Protein AF-R8BCH2-F1 (afdb_monomer_lite)

Foldseek 3Di:
DCVVVVVVVVVVPPPPPPVVVVCVVPPDPDDPDDPLVPDDPVVNVVVVVVVVVVVCVVVVPDPVVVVVVVVVVVVVVVVVCCCLAPDDPPPPDRPNPVVNCVVCVVVVHHDDDPDPPPDPDDDPDPPDDDD

Secondary structure (DSSP, 8-state):
--HHHHHHHHHTS----HHHHHHHHS--SS-SS--GGGS-HHHHHHHHHHHHHHHHHHHTS-HHHHHHHHHHHHHHHHHHHHHHHT----SSS-TTHHHHHHHHHHTT------PPPTT------------

Radius of gyration: 35.34 Å; chains: 1; bounding box: 93×58×84 Å

Organism: Phaeoacremonium minimum (strain UCR-PA7) (NCBI:txid1286976)

pLDDT: mean 77.58, std 13.42, range [50.47, 97.44]

Sequence (131 aa):
MLPTLIRRTAAASSKTPQWKILAALHPPKKVWPPDFSKLTHQEQLRYEKKYKRRVLLATARPRFIKYTKLAQLFAITFVIVYTVLFMDLSTEGQPFDGFRKWFWESLGFKYVSQKPPEGRAKRFDPITRTP

Structure (mmCIF, N/CA/C/O backbone):
data_AF-R8BCH2-F1
#
_entry.id   AF-R8BCH2-F1
#
loop_
_atom_site.group_PDB
_atom_site.id
_atom_site.type_symbol
_atom_site.label_atom_id
_atom_site.label_alt_id
_atom_site.label_comp_id
_atom_site.label_asym_id
_atom_site.label_entity_id
_atom_site.label_seq_id
_atom_site.pdbx_PDB_ins_code
_atom_site.Cartn_x
_atom_site.Cartn_y
_atom_site.Cartn_z
_atom_site.occupancy
_atom_site.B_iso_or_equiv
_atom_site.auth_seq_id
_atom_site.auth_comp_id
_atom_site.auth_asym_id
_atom_site.auth_atom_id
_atom_site.pdbx_PDB_model_num
ATOM 1 N N . MET A 1 1 ? 9.172 -50.246 6.779 1.00 59.41 1 MET A N 1
ATOM 2 C CA . MET A 1 1 ? 9.384 -49.344 7.941 1.00 59.41 1 MET A CA 1
ATOM 3 C C . MET A 1 1 ? 8.796 -47.933 7.767 1.00 59.41 1 MET A C 1
ATOM 5 O O . MET A 1 1 ? 8.987 -47.090 8.629 1.00 59.41 1 MET A O 1
ATOM 9 N N . LEU A 1 2 ? 8.002 -47.685 6.717 1.00 60.19 2 LEU A N 1
ATOM 10 C CA . LEU A 1 2 ? 7.315 -46.410 6.472 1.00 60.19 2 LEU A CA 1
ATOM 11 C C . LEU A 1 2 ? 6.016 -46.136 7.279 1.00 60.19 2 LEU A C 1
ATOM 13 O O . LEU A 1 2 ? 5.684 -44.959 7.421 1.00 60.19 2 LEU A O 1
ATOM 17 N N . PRO A 1 3 ? 5.276 -47.117 7.854 1.00 62.00 3 PRO A N 1
ATOM 18 C CA . PRO A 1 3 ? 4.005 -46.800 8.522 1.00 62.00 3 PRO A CA 1
ATOM 19 C C . PRO A 1 3 ? 4.194 -46.014 9.831 1.00 62.00 3 PRO A C 1
ATOM 21 O O . PRO A 1 3 ? 3.304 -45.282 10.259 1.00 62.00 3 PRO A O 1
ATOM 24 N N . THR A 1 4 ? 5.372 -46.099 10.454 1.00 65.94 4 THR A N 1
ATOM 25 C CA . THR A 1 4 ? 5.712 -45.335 11.663 1.00 65.94 4 THR A CA 1
ATOM 26 C C . THR A 1 4 ? 5.996 -43.862 11.367 1.00 65.94 4 THR A C 1
ATOM 28 O O . THR A 1 4 ? 5.685 -43.011 12.200 1.00 65.94 4 THR A O 1
ATOM 31 N N . LEU A 1 5 ? 6.526 -43.541 10.181 1.00 64.81 5 LEU A N 1
ATOM 32 C CA . LEU A 1 5 ? 6.756 -42.160 9.745 1.00 64.81 5 LEU A CA 1
ATOM 33 C C . LEU A 1 5 ? 5.434 -41.450 9.445 1.00 64.81 5 LEU A C 1
ATOM 35 O O . LEU A 1 5 ? 5.238 -40.333 9.912 1.00 64.81 5 LEU A O 1
ATOM 39 N N . ILE A 1 6 ? 4.492 -42.129 8.781 1.00 65.44 6 ILE A N 1
ATOM 40 C CA . ILE A 1 6 ? 3.147 -41.593 8.501 1.00 65.44 6 ILE A CA 1
ATOM 41 C C . ILE A 1 6 ? 2.377 -41.347 9.809 1.00 65.44 6 ILE A C 1
ATOM 43 O O . ILE A 1 6 ? 1.737 -40.312 9.982 1.00 65.44 6 ILE A O 1
ATOM 47 N N . ARG A 1 7 ? 2.494 -42.260 10.784 1.00 63.69 7 ARG A N 1
ATOM 48 C CA . ARG A 1 7 ? 1.872 -42.087 12.107 1.00 63.69 7 ARG A CA 1
ATOM 49 C C . ARG A 1 7 ? 2.479 -40.920 12.897 1.00 63.69 7 ARG A C 1
ATOM 51 O O . ARG A 1 7 ? 1.759 -40.243 13.626 1.00 63.69 7 ARG A O 1
ATOM 58 N N . ARG A 1 8 ? 3.784 -40.660 12.748 1.00 60.72 8 ARG A N 1
ATOM 59 C CA . ARG A 1 8 ? 4.475 -39.540 13.413 1.00 60.72 8 ARG A CA 1
ATOM 60 C C . ARG A 1 8 ? 4.183 -38.185 12.762 1.00 60.72 8 ARG A C 1
ATOM 62 O O . ARG A 1 8 ? 4.040 -37.207 13.489 1.00 60.72 8 ARG A O 1
ATOM 69 N N . THR A 1 9 ? 4.041 -38.108 11.438 1.00 59.22 9 THR A N 1
ATOM 70 C CA . THR A 1 9 ? 3.668 -36.855 10.755 1.00 59.22 9 THR A CA 1
ATOM 71 C C . THR A 1 9 ? 2.196 -36.496 10.967 1.00 59.22 9 THR A C 1
ATOM 73 O O . THR A 1 9 ? 1.885 -35.323 11.167 1.00 59.22 9 THR A O 1
ATOM 76 N N . ALA A 1 10 ? 1.298 -37.486 11.033 1.00 59.56 10 ALA A N 1
ATOM 77 C CA . ALA A 1 10 ? -0.116 -37.263 11.347 1.00 59.56 10 ALA A CA 1
ATOM 78 C C . ALA A 1 10 ? -0.337 -36.732 12.781 1.00 59.56 10 ALA A C 1
ATOM 80 O O . ALA A 1 10 ? -1.173 -35.855 12.995 1.00 59.56 10 ALA A O 1
ATOM 81 N N . ALA A 1 11 ? 0.454 -37.194 13.759 1.00 58.75 11 ALA A N 1
ATOM 82 C CA . ALA A 1 11 ? 0.375 -36.731 15.150 1.00 58.75 11 ALA A CA 1
ATOM 83 C C . ALA A 1 11 ? 0.890 -35.290 15.366 1.00 58.75 11 ALA A C 1
ATOM 85 O O . ALA A 1 11 ? 0.579 -34.672 16.381 1.00 58.75 11 ALA A O 1
ATOM 86 N N . ALA A 1 12 ? 1.649 -34.723 14.422 1.00 56.28 12 ALA A N 1
ATOM 87 C CA . ALA A 1 12 ? 2.172 -33.357 14.523 1.00 56.28 12 ALA A CA 1
ATOM 88 C C . ALA A 1 12 ? 1.157 -32.267 14.106 1.00 56.28 12 ALA A C 1
ATOM 90 O O . ALA A 1 12 ? 1.437 -31.075 14.262 1.00 56.28 12 ALA A O 1
ATOM 91 N N . SER A 1 13 ? -0.005 -32.658 13.564 1.00 57.69 13 SER A N 1
ATOM 92 C CA . SER A 1 13 ? -0.959 -31.752 12.907 1.00 57.69 13 SER A CA 1
ATOM 93 C C . SER A 1 13 ? -2.109 -31.267 13.806 1.00 57.69 13 SER A C 1
ATOM 95 O O . SER A 1 13 ? -2.734 -30.254 13.504 1.00 57.69 13 SER A O 1
ATOM 97 N N . SER A 1 14 ? -2.364 -31.887 14.963 1.00 59.47 14 SER A N 1
ATOM 98 C CA . SER A 1 14 ? -3.389 -31.403 15.904 1.00 59.47 14 SER A CA 1
ATOM 99 C C . SER A 1 14 ? -2.829 -30.341 16.859 1.00 59.47 14 SER A C 1
ATOM 101 O O . SER A 1 14 ? -2.894 -30.481 18.080 1.00 59.47 14 SER A O 1
ATOM 103 N N . LYS A 1 15 ? -2.237 -29.268 16.326 1.00 68.38 15 LYS A N 1
ATOM 104 C CA . LYS A 1 15 ? -1.873 -28.110 17.151 1.00 68.38 15 LYS A CA 1
ATOM 105 C C . LYS A 1 15 ? -3.129 -27.289 17.399 1.00 68.38 15 LYS A C 1
ATOM 107 O O . LYS A 1 15 ? -3.543 -26.499 16.551 1.00 68.38 15 LYS A O 1
ATOM 112 N N . THR A 1 16 ? -3.733 -27.452 18.573 1.00 72.00 16 THR A N 1
ATOM 113 C CA . THR A 1 16 ? -4.650 -26.446 19.111 1.00 72.00 16 THR A CA 1
ATOM 114 C C . THR A 1 16 ? -3.956 -25.090 18.988 1.00 72.00 16 THR A C 1
ATOM 116 O O . THR A 1 16 ? -2.807 -24.953 19.418 1.00 72.00 16 THR A O 1
ATOM 119 N N . PRO A 1 17 ? -4.585 -24.091 18.354 1.00 82.19 17 PRO A N 1
ATOM 120 C CA . PRO A 1 17 ? -3.917 -22.826 18.128 1.00 82.19 17 PRO A CA 1
ATOM 121 C C . PRO A 1 17 ? -3.548 -22.206 19.478 1.00 82.19 17 PRO A C 1
ATOM 123 O O . PRO A 1 17 ? -4.356 -22.201 20.405 1.00 82.19 17 PRO A O 1
ATOM 126 N N . GLN A 1 18 ? -2.324 -21.687 19.578 1.00 80.88 18 GLN A N 1
ATOM 127 C CA . GLN A 1 18 ? -1.720 -21.146 20.804 1.00 80.88 18 GLN A CA 1
ATOM 128 C C . GLN A 1 18 ? -2.645 -20.219 21.611 1.00 80.88 18 GLN A C 1
ATOM 130 O O . GLN A 1 18 ? -2.668 -20.277 22.835 1.00 80.88 18 GLN A O 1
ATOM 135 N N . TRP A 1 19 ? -3.487 -19.426 20.942 1.00 82.38 19 TRP A N 1
ATOM 136 C CA . TRP A 1 19 ? -4.445 -18.541 21.604 1.00 82.38 19 TRP A CA 1
ATOM 137 C C . TRP A 1 19 ? -5.525 -19.286 22.404 1.00 82.38 19 TRP A C 1
ATOM 139 O O . TRP A 1 19 ? -5.991 -18.747 23.400 1.00 82.38 19 TRP A O 1
ATOM 149 N N . LYS A 1 20 ? -5.908 -20.517 22.026 1.00 84.12 20 LYS A N 1
ATOM 150 C CA . LYS A 1 20 ? -6.845 -21.345 22.808 1.00 84.12 20 LYS A CA 1
ATOM 151 C C . LYS A 1 20 ? -6.208 -21.837 24.104 1.00 84.12 20 LYS A C 1
ATOM 153 O O . LYS A 1 20 ? -6.872 -21.859 25.132 1.00 84.12 20 LYS A O 1
ATOM 158 N N . ILE A 1 21 ? -4.921 -22.187 24.055 1.00 85.94 21 ILE A N 1
ATOM 159 C CA . ILE A 1 21 ? -4.142 -22.591 25.233 1.00 85.94 21 ILE A CA 1
ATOM 160 C C . ILE A 1 21 ? -4.019 -21.395 26.187 1.00 85.94 21 ILE A C 1
ATOM 162 O O . ILE A 1 21 ? -4.333 -21.506 27.368 1.00 85.94 21 ILE A O 1
ATOM 166 N N . LEU A 1 22 ? -3.658 -20.224 25.654 1.00 85.81 22 LEU A N 1
ATOM 167 C CA . LEU A 1 22 ? -3.568 -18.979 26.423 1.00 85.81 22 LEU A CA 1
ATOM 168 C C . LEU A 1 22 ? -4.923 -18.541 27.004 1.00 85.81 22 LEU A C 1
ATOM 170 O O . LEU A 1 22 ? -4.976 -18.094 28.144 1.00 85.81 22 LEU A O 1
ATOM 174 N N . ALA A 1 23 ? -6.021 -18.699 26.258 1.00 85.19 23 ALA A N 1
ATOM 175 C CA . ALA A 1 23 ? -7.367 -18.367 26.728 1.00 85.19 23 ALA A CA 1
ATOM 176 C C . ALA A 1 23 ? -7.859 -19.293 27.853 1.00 85.19 23 ALA A C 1
ATOM 178 O O . ALA A 1 23 ? -8.618 -18.847 28.709 1.00 85.19 23 ALA A O 1
ATOM 179 N N . ALA A 1 24 ? -7.426 -20.560 27.869 1.00 86.00 24 ALA A N 1
ATOM 180 C CA . ALA A 1 24 ? -7.737 -21.498 28.946 1.00 86.00 24 ALA A CA 1
ATOM 181 C C . ALA A 1 24 ? -6.956 -21.186 30.236 1.00 86.00 24 ALA A C 1
ATOM 183 O O . ALA A 1 24 ? -7.504 -21.314 31.327 1.00 86.00 24 ALA A O 1
ATOM 184 N N . LEU A 1 25 ? -5.698 -20.743 30.113 1.00 90.62 25 LEU A N 1
ATOM 185 C CA . LEU A 1 25 ? -4.849 -20.348 31.248 1.00 90.62 25 LEU A CA 1
ATOM 186 C C . LEU A 1 25 ? -5.245 -18.990 31.841 1.00 90.62 25 LEU A C 1
ATOM 188 O O . LEU A 1 25 ? -5.148 -18.777 33.048 1.00 90.62 25 LEU A O 1
ATOM 192 N N . HIS A 1 26 ? -5.687 -18.065 30.989 1.00 85.31 26 HIS A N 1
ATOM 193 C CA . HIS A 1 26 ? -6.064 -16.709 31.371 1.00 85.31 26 HIS A CA 1
ATOM 194 C C . HIS A 1 26 ? -7.482 -16.401 30.885 1.00 85.31 26 HIS A C 1
ATOM 196 O O . HIS A 1 26 ? -7.651 -15.696 29.882 1.00 85.31 26 HIS A O 1
ATOM 202 N N . PRO A 1 27 ? -8.518 -16.915 31.576 1.00 81.69 27 PRO A N 1
ATOM 203 C CA . PRO A 1 27 ? -9.892 -16.649 31.192 1.00 81.69 27 PRO A CA 1
ATOM 204 C C . PRO A 1 27 ? -10.164 -15.137 31.247 1.00 81.69 27 PRO A C 1
ATOM 206 O O . PRO A 1 27 ? -9.826 -14.468 32.233 1.00 81.69 27 PRO A O 1
ATOM 209 N N . PRO A 1 28 ? -10.760 -14.553 30.194 1.00 82.44 28 PRO A N 1
ATOM 210 C CA . PRO A 1 28 ? -11.040 -13.129 30.174 1.00 82.44 28 PRO A CA 1
ATOM 211 C C . PRO A 1 28 ? -12.091 -12.792 31.237 1.00 82.44 28 PRO A C 1
ATOM 213 O O . PRO A 1 28 ? -13.152 -13.408 31.288 1.00 82.44 28 PRO A O 1
ATOM 216 N N . LYS A 1 29 ? -11.843 -11.746 32.039 1.00 84.25 29 LYS A N 1
ATOM 217 C CA . LYS A 1 29 ? -12.808 -11.247 33.046 1.00 84.25 29 LYS A CA 1
ATOM 218 C C . LYS A 1 29 ? -14.178 -10.895 32.449 1.00 84.25 29 LYS A C 1
ATOM 220 O O . LYS A 1 29 ? -15.177 -10.876 33.156 1.00 84.25 29 LYS A O 1
ATOM 225 N N . LYS A 1 30 ? -14.220 -10.577 31.152 1.00 82.62 30 LYS A N 1
ATOM 226 C CA . LYS A 1 30 ? -15.437 -10.307 30.390 1.00 82.62 30 LYS A CA 1
ATOM 227 C C . LYS A 1 30 ? -15.380 -11.090 29.083 1.00 82.62 30 LYS A C 1
ATOM 229 O O . LYS A 1 30 ? -14.489 -10.846 28.271 1.00 82.62 30 LYS A O 1
ATOM 234 N N . VAL A 1 31 ? -16.326 -12.007 28.889 1.00 76.69 31 VAL A N 1
ATOM 235 C CA . VAL A 1 31 ? -16.449 -12.782 27.648 1.00 76.69 31 VAL A CA 1
ATOM 236 C C . VAL A 1 31 ? -16.818 -11.832 26.508 1.00 76.69 31 VAL A C 1
ATOM 238 O O . VAL A 1 31 ? -17.734 -11.016 26.615 1.00 76.69 31 VAL A O 1
ATOM 241 N N . TRP A 1 32 ? -16.045 -11.908 25.432 1.00 74.88 32 TRP A N 1
ATOM 242 C CA . TRP A 1 32 ? -16.297 -11.237 24.163 1.00 74.88 32 TRP A CA 1
ATOM 243 C C . TRP A 1 32 ? -16.565 -12.333 23.126 1.00 74.88 32 TRP A C 1
ATOM 245 O O . TRP A 1 32 ? -15.839 -13.327 23.158 1.00 74.88 32 TRP A O 1
ATOM 255 N N . PRO A 1 33 ? -17.531 -12.200 22.200 1.00 80.06 33 PRO A N 1
ATOM 256 C CA . PRO A 1 33 ? -18.406 -11.061 21.916 1.00 80.06 33 PRO A CA 1
ATOM 257 C C . PRO A 1 33 ? -19.584 -10.952 22.900 1.00 80.06 33 PRO A C 1
ATOM 259 O O . PRO A 1 33 ? -20.018 -11.966 23.436 1.00 80.06 33 PRO A O 1
ATOM 262 N N . PRO A 1 34 ? -20.135 -9.749 23.134 1.00 81.31 34 PRO A N 1
ATOM 263 C CA . PRO A 1 34 ? -21.431 -9.622 23.787 1.00 81.31 34 PRO A CA 1
ATOM 264 C C . PRO A 1 34 ? -22.503 -10.218 22.868 1.00 81.31 34 PRO A C 1
ATOM 266 O O . PRO A 1 34 ? -22.509 -9.925 21.672 1.00 81.31 34 PRO A O 1
ATOM 269 N N . ASP A 1 35 ? -23.428 -11.002 23.414 1.00 83.94 35 ASP A N 1
ATOM 270 C CA . ASP A 1 35 ? -24.578 -11.513 22.663 1.00 83.94 35 ASP A CA 1
ATOM 271 C C . ASP A 1 35 ? -25.497 -10.350 22.260 1.00 83.94 35 ASP A C 1
ATOM 273 O O . ASP A 1 35 ? -26.377 -9.958 23.023 1.00 83.94 35 ASP A O 1
ATOM 277 N N . PHE A 1 36 ? -25.313 -9.783 21.064 1.00 79.75 36 PHE A N 1
ATOM 278 C CA . PHE A 1 36 ? -26.047 -8.590 20.615 1.00 79.75 36 PHE A CA 1
ATOM 279 C C . PHE A 1 36 ? -27.573 -8.740 20.696 1.00 79.75 36 PHE A C 1
ATOM 281 O O . PHE A 1 36 ? -28.251 -7.760 20.989 1.00 79.75 36 PHE A O 1
ATOM 288 N N . SER A 1 37 ? -28.106 -9.953 20.533 1.00 82.81 37 SER A N 1
ATOM 289 C CA . SER A 1 37 ? -29.543 -10.246 20.623 1.00 82.81 37 SER A CA 1
ATOM 290 C C . SER A 1 37 ? -30.135 -10.085 22.028 1.00 82.81 37 SER A C 1
ATOM 292 O O . SER A 1 37 ? -31.344 -9.936 22.155 1.00 82.81 37 SER A O 1
ATOM 294 N N . LYS A 1 38 ? -29.308 -10.117 23.081 1.00 86.25 38 LYS A N 1
ATOM 295 C CA . LYS A 1 38 ? -29.742 -9.931 24.479 1.00 86.25 38 LYS A CA 1
ATOM 296 C C . LYS A 1 38 ? -29.595 -8.482 24.954 1.00 86.25 38 LYS A C 1
ATOM 298 O O . LYS A 1 38 ? -30.034 -8.158 26.052 1.00 86.25 38 LYS A O 1
ATOM 303 N N . LEU A 1 39 ? -28.940 -7.628 24.162 1.00 82.69 39 LEU A N 1
ATOM 304 C CA . LEU A 1 39 ? -28.706 -6.230 24.508 1.00 82.69 39 LEU A CA 1
ATOM 305 C C . LEU A 1 39 ? -29.866 -5.342 24.072 1.00 82.69 39 LEU A C 1
ATOM 307 O O . LEU A 1 39 ? -30.443 -5.522 22.999 1.00 82.69 39 LEU A O 1
ATOM 311 N N . THR A 1 40 ? -30.130 -4.311 24.871 1.00 90.31 40 THR A N 1
ATOM 312 C CA . THR A 1 40 ? -31.120 -3.288 24.523 1.00 90.31 40 THR A CA 1
ATOM 313 C C . THR A 1 40 ? -30.655 -2.526 23.279 1.00 90.31 40 THR A C 1
ATOM 315 O O . THR A 1 40 ? -29.461 -2.265 23.105 1.00 90.31 40 THR A O 1
ATOM 318 N N . HIS A 1 41 ? -31.585 -2.091 22.426 1.00 88.44 41 HIS A N 1
ATOM 319 C CA . HIS A 1 41 ? -31.269 -1.366 21.188 1.00 88.44 41 HIS A CA 1
ATOM 320 C C . HIS A 1 41 ? -30.355 -0.139 21.407 1.00 88.44 41 HIS A C 1
ATOM 322 O O . HIS A 1 41 ? -29.411 0.098 20.652 1.00 88.44 41 HIS A O 1
ATOM 328 N N . GLN A 1 42 ? -30.549 0.603 22.502 1.00 91.50 42 GLN A N 1
ATOM 329 C CA . GLN A 1 42 ? -29.684 1.734 22.860 1.00 91.50 42 GLN A CA 1
ATOM 330 C C . GLN A 1 42 ? -28.228 1.320 23.140 1.00 91.50 42 GLN A C 1
ATOM 332 O O . GLN A 1 42 ? -27.289 2.056 22.819 1.00 91.50 42 GLN A O 1
ATOM 337 N N . GLU A 1 43 ? -28.018 0.145 23.734 1.00 88.62 43 GLU A N 1
ATOM 338 C CA . GLU A 1 43 ? -26.685 -0.372 24.033 1.00 88.62 43 GLU A CA 1
ATOM 339 C C . GLU A 1 43 ? -25.988 -0.848 22.760 1.00 88.62 43 GLU A C 1
ATOM 341 O O . GLU A 1 43 ? -24.811 -0.534 22.563 1.00 88.62 43 GLU A O 1
ATOM 346 N N . GLN A 1 44 ? -26.715 -1.513 21.855 1.00 90.19 44 GLN A N 1
ATOM 347 C CA . GLN A 1 44 ? -26.204 -1.906 20.537 1.00 90.19 44 GLN A CA 1
ATOM 348 C C . GLN A 1 44 ? -25.657 -0.692 19.769 1.00 90.19 44 GLN A C 1
ATOM 350 O O . GLN A 1 44 ? -24.506 -0.712 19.326 1.00 90.19 44 GLN A O 1
ATOM 355 N N . LEU A 1 45 ? -26.413 0.413 19.715 1.00 92.00 45 LEU A N 1
ATOM 356 C CA . LEU A 1 45 ? -25.976 1.653 19.057 1.00 92.00 45 LEU A CA 1
ATOM 357 C C . LEU A 1 45 ? -24.733 2.273 19.721 1.00 92.00 45 LEU A C 1
ATOM 359 O O . LEU A 1 45 ? -23.868 2.840 19.044 1.00 92.00 45 LEU A O 1
ATOM 363 N N . ARG A 1 46 ? -24.596 2.167 21.051 1.00 91.69 46 ARG A N 1
ATOM 364 C CA . ARG A 1 46 ? -23.381 2.604 21.765 1.00 91.69 46 ARG A CA 1
ATOM 365 C C . ARG A 1 46 ? -22.167 1.764 21.369 1.00 91.69 46 ARG A C 1
ATOM 367 O O . ARG A 1 46 ? -21.089 2.329 21.149 1.00 91.69 46 ARG A O 1
ATOM 374 N N . TYR A 1 47 ? -22.323 0.445 21.261 1.00 91.44 47 TYR A N 1
ATOM 375 C CA . TYR A 1 47 ? -21.253 -0.442 20.802 1.00 91.44 47 TYR A CA 1
ATOM 376 C C . TYR A 1 47 ? -20.887 -0.185 19.345 1.00 91.44 47 TYR A C 1
ATOM 378 O O . TYR A 1 47 ? -19.697 -0.101 19.040 1.00 91.44 47 TYR A O 1
ATOM 386 N N . GLU A 1 48 ? -21.870 0.041 18.476 1.00 92.62 48 GLU A N 1
ATOM 387 C CA . GLU A 1 48 ? -21.641 0.381 17.073 1.00 92.62 48 GLU A CA 1
ATOM 388 C C . GLU A 1 48 ? -20.840 1.685 16.940 1.00 92.62 48 GLU A C 1
ATOM 390 O O . GLU A 1 48 ? -19.808 1.725 16.264 1.00 92.62 48 GLU A O 1
ATOM 395 N N . LYS A 1 49 ? -21.233 2.743 17.665 1.00 95.31 49 LYS A N 1
ATOM 396 C CA . LYS A 1 49 ? -20.477 4.007 17.708 1.00 95.31 49 LYS A CA 1
ATOM 397 C C . LYS A 1 49 ? -19.048 3.793 18.213 1.00 95.31 49 LYS A C 1
ATOM 399 O O . LYS A 1 49 ? -18.101 4.320 17.625 1.00 95.31 49 LYS A O 1
ATOM 404 N N . LYS A 1 50 ? -18.865 3.017 19.289 1.00 92.75 50 LYS A N 1
ATOM 405 C CA . LYS A 1 50 ? -17.535 2.702 19.841 1.00 92.75 50 LYS A CA 1
ATOM 406 C C . LYS A 1 50 ? -16.683 1.916 18.839 1.00 92.75 50 LYS A C 1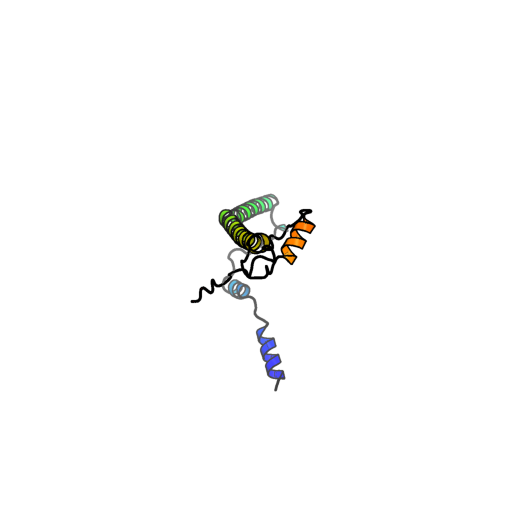
ATOM 408 O O . LYS A 1 50 ? -15.495 2.208 18.712 1.00 92.75 50 LYS A O 1
ATOM 413 N N . TYR A 1 51 ? -17.275 0.964 18.122 1.00 91.25 51 TYR A N 1
ATOM 414 C CA . TYR A 1 51 ? -16.604 0.187 17.084 1.00 91.25 51 TYR A CA 1
ATOM 415 C C . TYR A 1 51 ? -16.156 1.078 15.923 1.00 91.25 51 TYR A C 1
ATOM 417 O O . TYR A 1 51 ? -14.962 1.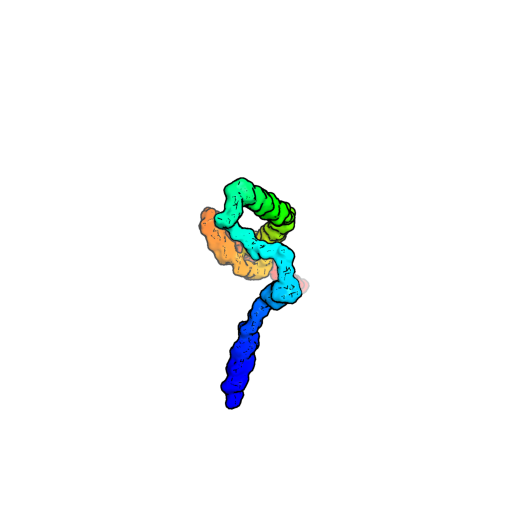123 15.631 1.00 91.25 51 TYR A O 1
ATOM 425 N N . LYS A 1 52 ? -17.065 1.876 15.346 1.00 93.69 52 LYS A N 1
ATOM 426 C CA . LYS A 1 52 ? -16.748 2.808 14.249 1.00 93.69 52 LYS A CA 1
ATOM 427 C C . LYS A 1 52 ? -15.612 3.763 14.619 1.00 93.69 52 LYS A C 1
ATOM 429 O O . LYS A 1 52 ? -14.690 3.949 13.832 1.00 93.69 52 LYS A O 1
ATOM 434 N N . ARG A 1 53 ? -15.616 4.301 15.846 1.00 94.94 53 ARG A N 1
ATOM 435 C CA . ARG A 1 53 ? -14.520 5.148 16.355 1.00 94.94 53 ARG A CA 1
ATOM 436 C C . ARG A 1 53 ? -13.186 4.405 16.417 1.00 94.94 53 ARG A C 1
ATOM 438 O O . ARG A 1 53 ? -12.172 4.949 15.998 1.00 94.94 53 ARG A O 1
ATOM 445 N N . ARG A 1 54 ? -13.169 3.171 16.931 1.00 93.00 54 ARG A N 1
ATOM 446 C CA . ARG A 1 54 ? -11.942 2.360 17.029 1.00 93.00 54 ARG A CA 1
ATOM 447 C C . ARG A 1 54 ? -11.396 1.977 15.658 1.00 93.00 54 ARG A C 1
ATOM 449 O O . ARG A 1 54 ? -10.188 2.051 15.471 1.00 93.00 54 ARG A O 1
ATOM 456 N N . VAL A 1 55 ? -12.267 1.626 14.713 1.00 90.31 55 VAL A N 1
ATOM 457 C CA . VAL A 1 55 ? -11.877 1.363 13.321 1.00 90.31 55 VAL A CA 1
ATOM 458 C C . VAL A 1 55 ? -11.298 2.625 12.700 1.00 90.31 55 VAL A C 1
ATOM 460 O O . VAL A 1 55 ? -10.198 2.578 12.171 1.00 90.31 55 VAL A O 1
ATOM 463 N N . LEU A 1 56 ? -11.962 3.773 12.853 1.00 88.44 56 LEU A N 1
ATOM 464 C CA . LEU A 1 56 ? -11.450 5.044 12.345 1.00 88.44 56 LEU A CA 1
ATOM 465 C C . LEU A 1 56 ? -10.066 5.374 12.924 1.00 88.44 56 LEU A C 1
ATOM 467 O O . LEU A 1 56 ? -9.183 5.763 12.173 1.00 88.44 56 LEU A O 1
ATOM 471 N N . LEU A 1 57 ? -9.841 5.164 14.225 1.00 87.25 57 LEU A N 1
ATOM 472 C CA . LEU A 1 57 ? -8.537 5.376 14.869 1.00 87.25 57 LEU A CA 1
ATOM 473 C C . LEU A 1 57 ? -7.467 4.369 14.417 1.00 87.25 57 LEU A C 1
ATOM 475 O O . LEU A 1 57 ? -6.310 4.744 14.233 1.00 87.25 57 LEU A O 1
ATOM 479 N N . ALA A 1 58 ? -7.835 3.102 14.223 1.00 84.81 58 ALA A N 1
ATOM 480 C CA . ALA A 1 58 ? -6.925 2.082 13.705 1.00 84.81 58 ALA A CA 1
ATOM 481 C C . ALA A 1 58 ? -6.536 2.375 12.246 1.00 84.81 58 ALA A C 1
ATOM 483 O O . ALA A 1 58 ? -5.363 2.288 11.880 1.00 84.81 58 ALA A O 1
ATOM 484 N N . THR A 1 59 ? -7.507 2.793 11.434 1.00 77.38 59 THR A N 1
ATOM 485 C CA . THR A 1 59 ? -7.341 3.131 10.016 1.00 77.38 59 THR A CA 1
ATOM 486 C C . THR A 1 59 ? -6.740 4.524 9.803 1.00 77.38 59 THR A C 1
ATOM 488 O O . THR A 1 59 ? -6.136 4.765 8.759 1.00 77.38 59 THR A O 1
ATOM 491 N N . ALA A 1 60 ? -6.825 5.431 10.782 1.00 79.38 60 ALA A N 1
ATOM 492 C CA . ALA A 1 60 ? -6.169 6.743 10.750 1.00 79.38 60 ALA A CA 1
ATOM 493 C C . ALA A 1 60 ? -4.633 6.645 10.733 1.00 79.38 60 ALA A C 1
ATOM 495 O O . ALA A 1 60 ? -3.955 7.626 10.426 1.00 79.38 60 ALA A O 1
ATOM 496 N N . ARG A 1 61 ? -4.069 5.467 11.021 1.00 68.31 61 ARG A N 1
ATOM 497 C CA . ARG A 1 61 ? -2.627 5.222 10.947 1.00 68.31 61 ARG A CA 1
ATOM 498 C C . ARG A 1 61 ? -2.095 5.143 9.501 1.00 68.31 61 ARG A C 1
ATOM 500 O O . ARG A 1 61 ? -2.824 4.914 8.536 1.00 68.31 61 ARG A O 1
ATOM 507 N N . PRO A 1 62 ? -0.766 5.235 9.367 1.00 72.62 62 PRO A N 1
ATOM 508 C CA . PRO A 1 62 ? -0.022 6.361 8.813 1.00 72.62 62 PRO A CA 1
ATOM 509 C C . PRO A 1 62 ? -0.143 6.449 7.279 1.00 72.62 62 PRO A C 1
ATOM 511 O O . PRO A 1 62 ? 0.477 5.679 6.541 1.00 72.62 62 PRO A O 1
ATOM 514 N N . ARG A 1 63 ? -0.914 7.423 6.779 1.00 78.62 63 ARG A N 1
ATOM 515 C CA . ARG A 1 63 ? -1.089 7.660 5.330 1.00 78.62 63 ARG A CA 1
ATOM 516 C C . ARG A 1 63 ? 0.235 7.974 4.631 1.00 78.62 63 ARG A C 1
ATOM 518 O O . ARG A 1 63 ? 0.458 7.507 3.522 1.00 78.62 63 ARG A O 1
ATOM 525 N N . PHE A 1 64 ? 1.134 8.674 5.321 1.00 85.12 64 PHE A N 1
ATOM 526 C CA . PHE A 1 64 ? 2.452 9.026 4.801 1.00 85.12 64 PHE A CA 1
ATOM 527 C C . PHE A 1 64 ? 3.271 7.796 4.390 1.00 85.12 64 PHE A C 1
ATOM 529 O O . PHE A 1 64 ? 3.810 7.775 3.295 1.00 85.12 64 PHE A O 1
ATOM 536 N N . ILE A 1 65 ? 3.267 6.722 5.190 1.00 89.19 65 ILE A N 1
ATOM 537 C CA . ILE A 1 65 ? 4.002 5.488 4.854 1.00 89.19 65 ILE A CA 1
ATOM 538 C C . ILE A 1 65 ? 3.417 4.807 3.611 1.00 89.19 65 ILE A C 1
ATOM 540 O O . ILE A 1 65 ? 4.144 4.205 2.826 1.00 89.19 65 ILE A O 1
ATOM 544 N N . LYS A 1 66 ? 2.097 4.888 3.410 1.00 88.38 66 LYS A N 1
ATOM 545 C CA . LYS A 1 66 ? 1.467 4.353 2.195 1.00 88.38 66 LYS A CA 1
ATOM 546 C C . LYS A 1 66 ? 1.914 5.144 0.966 1.00 88.38 66 LYS A C 1
ATOM 548 O O . LYS A 1 66 ? 2.258 4.537 -0.042 1.00 88.38 66 LYS A O 1
ATOM 553 N N . TYR A 1 67 ? 1.964 6.471 1.075 1.00 92.69 67 TYR A N 1
ATOM 554 C CA . TYR A 1 67 ? 2.427 7.332 -0.010 1.00 92.69 67 TYR A CA 1
ATOM 555 C C . TYR A 1 67 ? 3.912 7.156 -0.307 1.00 92.69 67 TYR A C 1
ATOM 557 O O . TYR A 1 67 ? 4.264 7.054 -1.474 1.00 92.69 67 TYR A O 1
ATOM 565 N N . THR A 1 68 ? 4.777 7.048 0.704 1.00 95.19 68 THR A N 1
ATOM 566 C CA . THR A 1 68 ? 6.210 6.830 0.463 1.00 95.19 68 THR A CA 1
ATOM 567 C C . THR A 1 68 ? 6.474 5.473 -0.173 1.00 95.19 68 THR A C 1
ATOM 569 O O . THR A 1 68 ? 7.269 5.393 -1.101 1.00 95.19 68 THR A O 1
ATOM 572 N N . LYS A 1 69 ? 5.759 4.418 0.239 1.00 94.00 69 LYS A N 1
ATOM 573 C CA . LYS A 1 69 ? 5.840 3.107 -0.424 1.00 94.00 69 LYS A CA 1
ATOM 574 C C . LYS A 1 69 ? 5.369 3.165 -1.874 1.00 94.00 69 LYS A C 1
ATOM 576 O O . LYS A 1 69 ? 6.009 2.572 -2.734 1.00 94.00 69 LYS A O 1
ATOM 581 N N . LEU A 1 70 ? 4.283 3.887 -2.150 1.00 96.38 70 LEU A N 1
ATOM 582 C CA . LEU A 1 70 ? 3.792 4.066 -3.515 1.00 96.38 70 LEU A CA 1
ATOM 583 C C . LEU A 1 70 ? 4.780 4.874 -4.364 1.00 96.38 70 LEU A C 1
ATOM 585 O O . LEU A 1 70 ? 5.065 4.483 -5.488 1.00 96.38 70 LEU A O 1
ATOM 589 N N . ALA A 1 71 ? 5.346 5.948 -3.813 1.00 96.81 71 ALA A N 1
ATOM 590 C CA . ALA A 1 71 ? 6.360 6.762 -4.474 1.00 96.81 71 ALA A CA 1
ATOM 591 C C . ALA A 1 71 ? 7.648 5.971 -4.732 1.00 96.81 71 ALA A C 1
ATOM 593 O O . ALA A 1 71 ? 8.231 6.094 -5.802 1.00 96.81 71 ALA A O 1
ATOM 594 N N . GLN A 1 72 ? 8.067 5.115 -3.796 1.00 96.62 72 GLN A N 1
ATOM 595 C CA . GLN A 1 72 ? 9.212 4.225 -3.980 1.00 96.62 72 GLN A CA 1
ATOM 596 C C . GLN A 1 72 ? 8.958 3.227 -5.114 1.00 96.62 72 GLN A C 1
ATOM 598 O O . GLN A 1 72 ? 9.817 3.045 -5.972 1.00 96.62 72 GLN A O 1
ATOM 603 N N . LEU A 1 73 ? 7.774 2.609 -5.141 1.00 97.12 73 LEU A N 1
ATOM 604 C CA . LEU A 1 73 ? 7.390 1.680 -6.205 1.00 97.12 73 LEU A CA 1
ATOM 605 C C . LEU A 1 73 ? 7.339 2.407 -7.555 1.00 97.12 73 LEU A C 1
ATOM 607 O O . LEU A 1 73 ? 7.926 1.941 -8.524 1.00 97.12 73 LEU A O 1
ATOM 611 N N . PHE A 1 74 ? 6.738 3.597 -7.586 1.00 97.38 74 PHE A N 1
ATOM 612 C CA . PHE A 1 74 ? 6.692 4.451 -8.766 1.00 97.38 74 PHE A CA 1
ATOM 613 C C . PHE A 1 74 ? 8.090 4.828 -9.258 1.00 97.38 74 PHE A C 1
ATOM 615 O O . PHE A 1 74 ? 8.356 4.693 -10.444 1.00 97.38 74 PHE A O 1
ATOM 622 N N . ALA A 1 75 ? 8.999 5.240 -8.372 1.00 97.44 75 ALA A N 1
ATOM 623 C CA . ALA A 1 75 ? 10.365 5.593 -8.742 1.00 97.44 75 ALA A CA 1
ATOM 624 C C . ALA A 1 75 ? 11.119 4.397 -9.344 1.00 97.44 75 ALA A C 1
ATOM 626 O O . ALA A 1 75 ? 11.751 4.541 -10.388 1.00 97.44 75 ALA A O 1
ATOM 627 N N . ILE A 1 76 ? 11.007 3.207 -8.740 1.00 96.31 76 ILE A N 1
ATOM 628 C CA . ILE A 1 76 ? 11.630 1.981 -9.265 1.00 96.31 76 ILE A CA 1
ATOM 629 C C . ILE A 1 76 ? 11.066 1.647 -10.651 1.00 96.31 76 ILE A C 1
ATOM 631 O O . ILE A 1 76 ? 11.826 1.441 -11.595 1.00 96.31 76 ILE A O 1
ATOM 635 N N . THR A 1 77 ? 9.739 1.626 -10.796 1.00 95.88 77 THR A N 1
ATOM 636 C CA . THR A 1 77 ? 9.090 1.338 -12.080 1.00 95.88 77 THR A CA 1
ATOM 637 C C . THR A 1 77 ? 9.434 2.389 -13.131 1.00 95.88 77 THR A C 1
ATOM 639 O O . THR A 1 77 ? 9.715 2.033 -14.270 1.00 95.88 77 THR A O 1
ATOM 642 N N . PHE A 1 78 ? 9.471 3.668 -12.758 1.00 94.62 78 PHE A N 1
ATOM 643 C CA . PHE A 1 78 ? 9.818 4.765 -13.655 1.00 94.62 78 PHE A CA 1
ATOM 644 C C . PHE A 1 78 ? 11.240 4.617 -14.202 1.00 94.62 78 PHE A C 1
ATOM 646 O O . PHE A 1 78 ? 11.437 4.733 -15.409 1.00 94.62 78 PHE A O 1
ATOM 653 N N . VAL A 1 79 ? 12.213 4.284 -13.347 1.00 93.44 79 VAL A N 1
ATOM 654 C CA . VAL A 1 79 ? 13.594 4.028 -13.784 1.00 93.44 79 VAL A CA 1
ATOM 655 C C . VAL A 1 79 ? 13.651 2.837 -14.742 1.00 93.44 79 VAL A C 1
ATOM 657 O O . VAL A 1 79 ? 14.284 2.947 -15.786 1.00 93.44 79 VAL A O 1
ATOM 660 N N . ILE A 1 80 ? 12.955 1.733 -14.449 1.00 91.81 80 ILE A N 1
ATOM 661 C CA . ILE A 1 80 ? 12.917 0.554 -15.335 1.00 91.81 80 ILE A CA 1
ATOM 662 C C . ILE A 1 80 ? 12.301 0.899 -16.696 1.00 91.81 80 ILE A C 1
ATOM 664 O O . ILE A 1 80 ? 12.835 0.527 -17.737 1.00 91.81 80 ILE A O 1
ATOM 668 N N . VAL A 1 81 ? 11.183 1.625 -16.712 1.00 90.06 81 VAL A N 1
ATOM 669 C CA . VAL A 1 81 ? 10.546 2.049 -17.965 1.00 90.06 81 VAL A CA 1
ATOM 670 C C . VAL A 1 81 ? 11.477 2.976 -18.744 1.00 90.06 81 VAL A C 1
ATOM 672 O O . VAL A 1 81 ? 11.617 2.816 -19.952 1.00 90.06 81 VAL A O 1
ATOM 675 N N . TYR A 1 82 ? 12.164 3.903 -18.075 1.00 86.62 82 TYR A N 1
ATOM 676 C CA . TYR A 1 82 ? 13.119 4.797 -18.723 1.00 86.62 82 TYR A CA 1
ATOM 677 C C . TYR A 1 82 ? 14.301 4.040 -19.346 1.00 86.62 82 TYR A C 1
ATOM 679 O O . TYR A 1 82 ? 14.630 4.275 -20.511 1.00 86.62 82 TYR A O 1
ATOM 687 N N . THR A 1 83 ? 14.912 3.099 -18.619 1.00 84.25 83 THR A N 1
ATOM 688 C CA . THR A 1 83 ? 16.040 2.314 -19.145 1.00 84.25 83 THR A CA 1
ATOM 689 C C . THR A 1 83 ? 15.620 1.439 -20.322 1.00 84.25 83 THR A C 1
ATOM 691 O O . THR A 1 83 ? 16.313 1.382 -21.338 1.00 84.25 83 THR A O 1
ATOM 694 N N . VAL A 1 84 ? 14.452 0.803 -20.236 1.00 83.19 84 VAL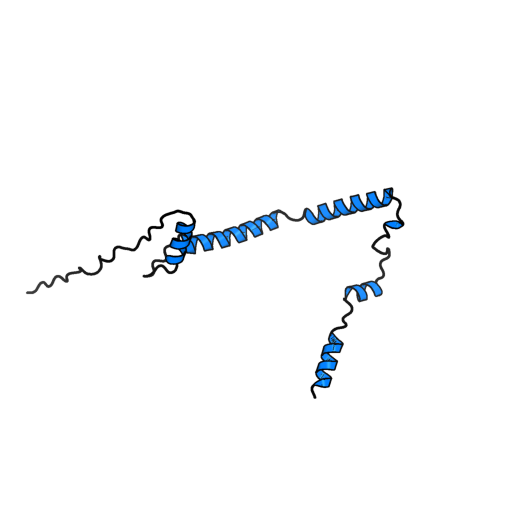 A N 1
ATOM 695 C CA . VAL A 1 84 ? 13.957 -0.055 -21.315 1.00 83.19 84 VAL A CA 1
ATOM 696 C C . VAL A 1 84 ? 13.518 0.765 -22.518 1.00 83.19 84 VAL A C 1
ATOM 698 O O . VAL A 1 84 ? 13.811 0.353 -23.633 1.00 83.19 84 VAL A O 1
ATOM 701 N N . LEU A 1 85 ? 12.853 1.909 -22.344 1.00 80.88 85 LEU A N 1
ATOM 702 C CA . LEU A 1 85 ? 12.202 2.613 -23.452 1.00 80.88 85 LEU A CA 1
ATOM 703 C C . LEU A 1 85 ? 13.051 3.728 -24.084 1.00 80.88 85 LEU A C 1
ATOM 705 O O . LEU A 1 85 ? 12.965 3.928 -25.294 1.00 80.88 85 LEU A O 1
ATOM 709 N N . PHE A 1 86 ? 13.864 4.433 -23.290 1.00 72.62 86 PHE A N 1
ATOM 710 C CA . PHE A 1 86 ? 14.562 5.655 -23.716 1.00 72.62 86 PHE A CA 1
ATOM 711 C C . PHE A 1 86 ? 16.090 5.561 -23.669 1.00 72.62 86 PHE A C 1
ATOM 713 O O . PHE A 1 86 ? 16.750 6.241 -24.450 1.00 72.62 86 PHE A O 1
ATOM 720 N N . MET A 1 87 ? 16.669 4.751 -22.777 1.00 74.00 87 MET A N 1
ATOM 721 C CA . MET A 1 87 ? 18.127 4.659 -22.663 1.00 74.00 87 MET A CA 1
ATOM 722 C C . MET A 1 87 ? 18.720 3.919 -23.868 1.00 74.00 87 MET A C 1
ATOM 724 O O . MET A 1 87 ? 18.448 2.737 -24.101 1.00 74.00 87 MET A O 1
ATOM 728 N N . ASP A 1 88 ? 19.550 4.621 -24.631 1.00 65.00 88 ASP A N 1
ATOM 729 C CA . ASP A 1 88 ? 20.335 4.025 -25.702 1.00 65.00 88 ASP A CA 1
ATOM 730 C C . ASP A 1 88 ? 21.575 3.355 -25.096 1.00 65.00 88 ASP A C 1
ATOM 732 O O . ASP A 1 88 ? 22.509 4.021 -24.647 1.00 65.00 88 ASP A O 1
ATOM 736 N N . LEU A 1 89 ? 21.550 2.024 -24.991 1.00 65.94 89 LEU A N 1
ATOM 737 C CA . LEU A 1 89 ? 22.736 1.261 -24.614 1.00 65.94 89 LEU A CA 1
ATOM 738 C C . LEU A 1 89 ? 23.629 1.212 -25.852 1.00 65.94 89 LEU A C 1
ATOM 740 O O . LEU A 1 89 ? 23.313 0.487 -26.790 1.00 65.94 89 LEU A O 1
ATOM 744 N N . SER A 1 90 ? 24.741 1.952 -25.826 1.00 58.19 90 SER A N 1
ATOM 745 C CA . SER A 1 90 ? 25.704 2.136 -26.929 1.00 58.19 90 SER A CA 1
ATOM 746 C C . SER A 1 90 ? 26.435 0.862 -27.404 1.00 58.19 90 SER A C 1
ATOM 748 O O . SER A 1 90 ? 27.467 0.950 -28.063 1.00 58.19 90 SER A O 1
ATOM 750 N N . THR A 1 91 ? 25.935 -0.322 -27.059 1.00 59.06 91 THR A N 1
ATOM 751 C CA . THR A 1 91 ? 26.418 -1.617 -27.544 1.00 59.06 91 THR A CA 1
ATOM 752 C C . THR A 1 91 ? 25.878 -1.860 -28.957 1.00 59.06 91 THR A C 1
ATOM 754 O O . THR A 1 91 ? 24.753 -1.472 -29.255 1.00 59.06 91 THR A O 1
ATOM 757 N N . GLU A 1 92 ? 26.655 -2.530 -29.816 1.00 57.28 92 GLU A N 1
ATOM 758 C CA . GLU A 1 92 ? 26.445 -2.742 -31.271 1.00 57.28 92 GLU A CA 1
ATOM 759 C C . GLU A 1 92 ? 25.122 -3.426 -31.710 1.00 57.28 92 GLU A C 1
ATOM 761 O O . GLU A 1 92 ? 24.930 -3.754 -32.878 1.00 57.28 92 GLU A O 1
ATOM 766 N N . GLY A 1 93 ? 24.155 -3.587 -30.815 1.00 63.38 93 GLY A N 1
ATOM 767 C CA . GLY A 1 93 ? 22.777 -3.933 -31.124 1.00 63.38 93 GLY A CA 1
ATOM 768 C C . GLY A 1 93 ? 21.904 -3.573 -29.932 1.00 63.38 93 GLY A C 1
ATOM 769 O O . GLY A 1 93 ? 22.095 -4.114 -28.846 1.00 63.38 93 GLY A O 1
ATOM 770 N N . GLN A 1 94 ? 20.959 -2.652 -30.112 1.00 68.94 94 GLN A N 1
ATOM 771 C CA . GLN A 1 94 ? 20.035 -2.245 -29.054 1.00 68.94 94 GLN A CA 1
ATOM 772 C C . GLN A 1 94 ? 19.110 -3.427 -28.691 1.00 68.94 94 GLN A C 1
ATOM 774 O O . GLN A 1 94 ? 18.225 -3.771 -29.478 1.00 68.94 94 GLN A O 1
ATOM 779 N N . PRO A 1 95 ? 19.242 -4.047 -27.502 1.00 72.94 95 PRO A N 1
ATOM 780 C CA . PRO A 1 95 ? 18.532 -5.291 -27.182 1.00 72.94 95 PRO A CA 1
ATOM 781 C C . PRO A 1 95 ? 17.017 -5.100 -27.001 1.00 72.94 95 PRO A C 1
ATOM 783 O O . PRO A 1 95 ? 16.253 -6.055 -27.110 1.00 72.94 95 PRO A O 1
ATOM 786 N N . PHE A 1 96 ? 16.567 -3.866 -26.750 1.00 78.50 96 PHE A N 1
ATOM 787 C CA . PHE A 1 96 ? 15.159 -3.528 -26.513 1.00 78.50 96 PHE A CA 1
ATOM 788 C C . PHE A 1 96 ? 14.488 -2.807 -27.694 1.00 78.50 96 PHE A C 1
ATOM 790 O O . PHE A 1 96 ? 13.350 -2.360 -27.561 1.00 78.50 96 PHE A O 1
ATOM 797 N N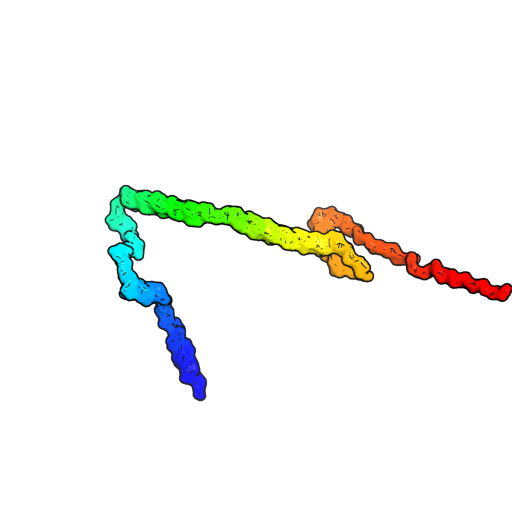 . ASP A 1 97 ? 15.147 -2.706 -28.855 1.00 77.62 97 ASP A N 1
ATOM 798 C CA . ASP A 1 97 ? 14.627 -1.995 -30.038 1.00 77.62 97 ASP A CA 1
ATOM 799 C C . ASP A 1 97 ? 13.293 -2.586 -30.538 1.00 77.62 97 ASP A C 1
ATOM 801 O O . ASP A 1 97 ? 12.346 -1.855 -30.822 1.00 77.62 97 ASP A O 1
ATOM 805 N N . GLY A 1 98 ? 13.167 -3.919 -30.545 1.00 79.44 98 GLY A N 1
ATOM 806 C CA . GLY A 1 98 ? 11.918 -4.601 -30.909 1.00 79.44 98 GLY A CA 1
ATOM 807 C C . GLY A 1 98 ? 10.763 -4.319 -29.939 1.00 79.44 98 GLY A C 1
ATOM 808 O O . GLY A 1 98 ? 9.634 -4.089 -30.368 1.00 79.44 98 GLY A O 1
ATOM 809 N N . PHE A 1 99 ? 11.047 -4.263 -28.633 1.00 81.25 99 PHE A N 1
ATOM 810 C CA . PHE A 1 99 ? 10.044 -3.942 -27.613 1.00 81.25 99 PHE A CA 1
ATOM 811 C C . PHE A 1 99 ? 9.604 -2.473 -27.689 1.00 81.25 99 PHE A C 1
ATOM 813 O O . PHE A 1 99 ? 8.413 -2.182 -27.591 1.00 81.25 99 PHE A O 1
ATOM 820 N N . ARG A 1 100 ? 10.547 -1.548 -27.922 1.00 83.00 100 ARG A N 1
ATOM 821 C CA . ARG A 1 100 ? 10.260 -0.117 -28.118 1.00 83.00 100 ARG A CA 1
ATOM 822 C C . ARG A 1 100 ? 9.354 0.104 -29.320 1.00 83.00 100 ARG A C 1
ATOM 824 O O . ARG A 1 100 ? 8.346 0.788 -29.182 1.00 83.00 100 ARG A O 1
ATOM 831 N N . LYS A 1 101 ? 9.682 -0.498 -30.468 1.00 82.69 101 LYS A N 1
ATOM 832 C CA . LYS A 1 101 ? 8.877 -0.402 -31.696 1.00 82.69 101 LYS A CA 1
ATOM 833 C C . LYS A 1 101 ? 7.441 -0.843 -31.454 1.00 82.69 101 LYS A C 1
ATOM 835 O O . LYS A 1 101 ? 6.534 -0.049 -31.664 1.00 82.69 101 LYS A O 1
ATOM 840 N N . TRP A 1 102 ? 7.252 -2.039 -30.898 1.00 84.44 102 TRP A N 1
ATOM 841 C CA . TRP A 1 102 ? 5.924 -2.554 -30.565 1.00 84.44 102 TRP A CA 1
ATOM 842 C C . TRP A 1 102 ? 5.152 -1.642 -29.595 1.00 84.44 102 TRP A C 1
ATOM 844 O O . TRP A 1 102 ? 3.976 -1.360 -29.818 1.00 84.44 102 TRP A O 1
ATOM 854 N N . PHE A 1 103 ? 5.803 -1.139 -28.540 1.00 85.00 103 PHE A N 1
ATOM 855 C CA . PHE A 1 103 ? 5.164 -0.258 -27.558 1.00 85.00 103 PHE A CA 1
ATOM 856 C C . PHE A 1 103 ? 4.715 1.076 -28.173 1.00 85.00 103 PHE A C 1
ATOM 858 O O . PHE A 1 103 ? 3.577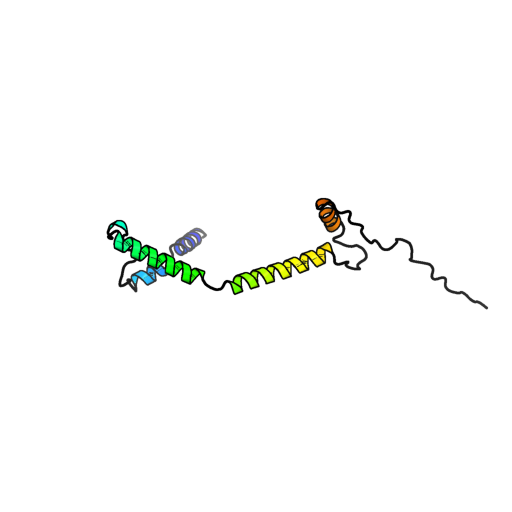 1.503 -27.972 1.00 85.00 103 PHE A O 1
ATOM 865 N N . TRP A 1 104 ? 5.590 1.729 -28.941 1.00 83.12 104 TRP A N 1
ATOM 866 C CA . TRP A 1 104 ? 5.283 3.007 -29.584 1.00 83.12 104 TRP A CA 1
ATOM 867 C C . TRP A 1 104 ? 4.262 2.852 -30.718 1.00 83.12 104 TRP A C 1
ATOM 869 O O . TRP A 1 104 ? 3.362 3.683 -30.818 1.00 83.12 104 TRP A O 1
ATOM 879 N N . GLU A 1 105 ? 4.321 1.767 -31.495 1.00 85.56 105 GLU A N 1
ATOM 880 C CA . GLU A 1 105 ? 3.315 1.435 -32.516 1.00 85.56 105 GLU A CA 1
ATOM 881 C C . GLU A 1 105 ? 1.943 1.160 -31.891 1.00 85.56 105 GLU A C 1
ATOM 883 O O . GLU A 1 105 ? 0.934 1.660 -32.389 1.00 85.56 105 GLU A O 1
ATOM 888 N N . SER A 1 106 ? 1.893 0.458 -30.753 1.00 86.12 106 SER A N 1
ATOM 889 C CA . SER A 1 106 ? 0.650 0.245 -30.000 1.00 86.12 106 SER A CA 1
ATOM 890 C C . SER A 1 106 ? 0.059 1.547 -29.446 1.00 86.12 106 SER A C 1
ATOM 892 O O . SER A 1 106 ? -1.147 1.610 -29.209 1.00 86.12 106 SER A O 1
ATOM 894 N N . LEU A 1 107 ? 0.885 2.573 -29.228 1.00 86.38 107 LEU A N 1
ATOM 895 C CA . LEU A 1 107 ? 0.460 3.918 -28.830 1.00 86.38 107 LEU A CA 1
ATOM 896 C C . LEU A 1 107 ? 0.193 4.845 -30.033 1.00 86.38 107 LEU A C 1
ATOM 898 O O . LEU A 1 107 ? -0.192 5.995 -29.833 1.00 86.38 107 LEU A O 1
ATOM 902 N N . GLY A 1 108 ? 0.378 4.365 -31.268 1.00 82.50 108 GLY A N 1
ATOM 903 C CA . GLY A 1 108 ? 0.154 5.127 -32.501 1.00 82.50 108 GLY A CA 1
ATOM 904 C C . GLY A 1 108 ? 1.302 6.061 -32.909 1.00 82.50 108 GLY A C 1
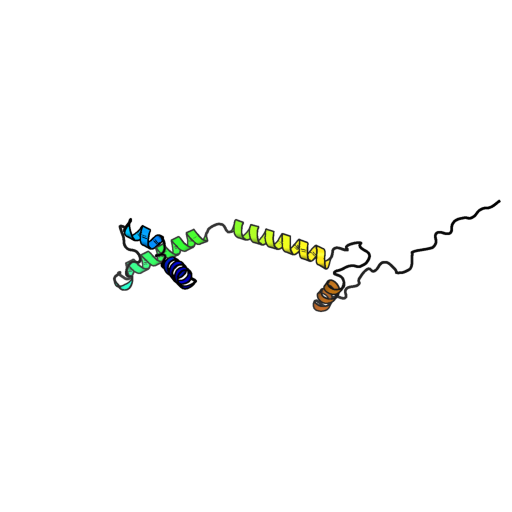ATOM 905 O O . GLY A 1 108 ? 1.134 6.873 -33.820 1.00 82.50 108 GLY A O 1
ATOM 906 N N . PHE A 1 109 ? 2.471 5.960 -32.274 1.00 81.19 109 PHE A N 1
ATOM 907 C CA . PHE A 1 109 ? 3.648 6.772 -32.588 1.00 81.19 109 PHE A CA 1
ATOM 908 C C . PHE A 1 109 ? 4.635 6.000 -33.472 1.00 81.19 109 PHE A C 1
ATOM 910 O O . PHE A 1 109 ? 4.945 4.837 -33.226 1.00 81.19 109 PHE A O 1
ATOM 917 N N . LYS A 1 110 ? 5.186 6.663 -34.497 1.00 75.62 110 LYS A N 1
ATOM 918 C CA . LYS A 1 110 ? 6.253 6.084 -35.327 1.00 75.62 110 LYS A CA 1
ATOM 919 C C . LYS A 1 110 ? 7.584 6.167 -34.586 1.00 75.62 110 LYS A C 1
ATOM 921 O O . LYS A 1 110 ? 8.143 7.252 -34.439 1.00 75.62 110 LYS A O 1
ATOM 926 N N . TYR A 1 111 ? 8.103 5.025 -34.152 1.00 72.69 111 TYR A N 1
ATOM 927 C CA . TYR A 1 111 ? 9.432 4.946 -33.559 1.00 72.69 111 TYR A CA 1
ATOM 928 C C . TYR A 1 111 ? 10.507 4.873 -34.652 1.00 72.69 111 TYR A C 1
ATOM 930 O O . TYR A 1 111 ? 10.587 3.897 -35.398 1.00 72.69 111 TYR A O 1
ATOM 938 N N . VAL A 1 112 ? 11.347 5.906 -34.745 1.00 69.00 112 VAL A N 1
ATOM 939 C CA . VAL A 1 112 ? 12.527 5.919 -35.620 1.00 69.00 112 VAL A CA 1
ATOM 940 C C . VAL A 1 112 ? 13.742 5.552 -34.775 1.00 69.00 112 VAL A C 1
ATOM 942 O O . VAL A 1 112 ? 14.215 6.356 -33.975 1.00 69.00 112 VAL A O 1
ATOM 945 N N . SER A 1 113 ? 14.237 4.326 -34.945 1.00 64.88 113 SER A N 1
ATOM 946 C CA . SER A 1 113 ? 15.485 3.881 -34.319 1.00 64.88 113 SER A CA 1
ATOM 947 C C . SER A 1 113 ? 16.654 4.645 -34.950 1.00 64.88 113 SER A C 1
ATOM 949 O O . SER A 1 113 ? 16.835 4.602 -36.170 1.00 64.88 113 SER A O 1
ATOM 951 N N . GLN A 1 114 ? 17.429 5.379 -34.147 1.00 61.41 114 GLN A N 1
ATOM 952 C CA . GLN A 1 114 ? 18.641 6.068 -34.599 1.00 61.41 114 GLN A CA 1
ATOM 953 C C . GLN A 1 114 ? 19.765 5.040 -34.787 1.00 61.41 114 GLN A C 1
ATOM 955 O O . GLN A 1 114 ? 20.701 4.967 -33.999 1.00 61.41 114 GLN A O 1
ATOM 960 N N . LYS A 1 115 ? 19.677 4.202 -35.825 1.00 60.47 115 LYS A N 1
ATOM 961 C CA . LYS A 1 115 ? 20.809 3.358 -36.221 1.00 60.47 115 LYS A CA 1
ATOM 962 C C . LYS A 1 115 ? 21.915 4.304 -36.727 1.00 60.47 115 LYS A C 1
ATOM 964 O O . LYS A 1 115 ? 21.627 5.103 -37.625 1.00 60.47 115 LYS A O 1
ATOM 969 N N . PRO A 1 116 ? 23.149 4.279 -36.187 1.00 54.19 116 PRO A N 1
ATOM 970 C CA . PRO A 1 116 ? 24.240 5.044 -36.779 1.00 54.19 116 PRO A CA 1
ATOM 971 C C . PRO A 1 116 ? 24.399 4.616 -38.247 1.00 54.19 116 PRO A C 1
ATOM 973 O O . PRO A 1 116 ? 24.224 3.431 -38.549 1.00 54.19 116 PRO A O 1
ATOM 976 N N . PRO A 1 117 ? 24.668 5.554 -39.175 1.00 55.84 117 PRO A N 1
ATOM 977 C CA . PRO A 1 117 ? 24.709 5.257 -40.599 1.00 55.84 117 PRO A CA 1
ATOM 978 C C . PRO A 1 117 ? 25.717 4.138 -40.869 1.00 55.84 117 PRO A C 1
ATOM 980 O O . PRO A 1 117 ? 26.917 4.270 -40.617 1.00 55.84 117 PRO A O 1
ATOM 983 N N . GLU A 1 118 ? 25.190 3.029 -41.375 1.00 56.28 118 GLU A N 1
ATOM 984 C CA . GLU A 1 118 ? 25.886 1.805 -41.760 1.00 56.28 118 GLU A CA 1
ATOM 985 C C . GLU A 1 118 ? 26.774 2.121 -42.979 1.00 56.28 118 GLU A C 1
ATOM 987 O O . GLU A 1 118 ? 26.397 1.902 -44.124 1.00 56.28 118 GLU A O 1
ATOM 992 N N . GLY A 1 119 ? 27.918 2.781 -42.763 1.00 55.75 119 GLY A N 1
ATOM 993 C CA . GLY A 1 119 ? 28.767 3.198 -43.886 1.00 55.75 119 GLY A CA 1
ATOM 994 C C . GLY A 1 119 ? 29.957 4.120 -43.614 1.00 55.75 119 GLY A C 1
ATOM 995 O O . GLY A 1 119 ? 30.675 4.433 -44.560 1.00 55.75 119 GLY A O 1
ATOM 996 N N . ARG A 1 120 ? 30.231 4.559 -42.377 1.00 50.47 120 ARG A N 1
ATOM 997 C CA . ARG A 1 120 ? 31.414 5.401 -42.081 1.00 50.47 120 ARG A CA 1
ATOM 998 C C . ARG A 1 120 ? 32.452 4.689 -41.210 1.00 50.47 120 ARG A C 1
ATOM 1000 O O . ARG A 1 120 ? 32.950 5.245 -40.240 1.00 50.47 120 ARG A O 1
ATOM 1007 N N . ALA A 1 121 ? 32.804 3.462 -41.572 1.00 58.28 121 ALA A N 1
ATOM 1008 C CA . ALA A 1 121 ? 34.010 2.814 -41.073 1.00 58.28 121 ALA A CA 1
ATOM 1009 C C . ALA A 1 121 ? 34.847 2.365 -42.276 1.00 58.28 121 ALA A C 1
ATOM 1011 O O . ALA A 1 121 ? 34.348 1.631 -43.123 1.00 58.28 121 ALA A O 1
ATOM 1012 N N . LYS A 1 122 ? 36.119 2.792 -42.296 1.00 58.84 122 LYS A N 1
ATOM 1013 C CA . LYS A 1 122 ? 37.191 2.529 -43.285 1.00 58.84 122 LYS A CA 1
ATOM 1014 C C . LYS A 1 122 ? 37.349 3.550 -44.424 1.00 58.84 122 LYS A C 1
ATOM 1016 O O . LYS A 1 122 ? 37.044 3.253 -45.569 1.00 58.84 122 LYS A O 1
ATOM 1021 N N . ARG A 1 123 ? 37.948 4.706 -44.112 1.00 54.72 123 ARG A N 1
ATOM 1022 C CA . ARG A 1 123 ? 38.952 5.376 -44.971 1.00 54.72 123 ARG A CA 1
ATOM 1023 C C . ARG A 1 123 ? 39.960 6.102 -44.079 1.00 54.72 123 ARG A C 1
ATOM 1025 O O . ARG A 1 123 ? 39.872 7.305 -43.872 1.00 54.72 123 ARG A O 1
ATOM 1032 N N . PHE A 1 124 ? 40.850 5.333 -43.464 1.00 57.00 124 PHE A N 1
ATOM 1033 C CA . PHE A 1 124 ? 42.140 5.852 -43.021 1.00 57.00 124 PHE A CA 1
ATOM 1034 C C . PHE A 1 124 ? 43.141 5.326 -44.042 1.00 57.00 124 PHE A C 1
ATOM 1036 O O . PHE A 1 124 ? 43.507 4.153 -43.994 1.00 57.00 124 PHE A O 1
ATOM 1043 N N . ASP A 1 125 ? 43.494 6.165 -45.010 1.00 63.12 125 ASP A N 1
ATOM 1044 C CA . ASP A 1 125 ? 44.540 5.854 -45.977 1.00 63.12 125 ASP A CA 1
ATOM 1045 C C . ASP A 1 125 ? 45.888 6.091 -45.273 1.00 63.12 125 ASP A C 1
ATOM 1047 O O . ASP A 1 125 ? 46.151 7.221 -44.842 1.00 63.12 125 ASP A O 1
ATOM 1051 N N . PRO A 1 126 ? 46.745 5.072 -45.077 1.00 60.66 126 PRO A N 1
ATOM 1052 C CA . PRO A 1 126 ? 48.092 5.320 -44.592 1.00 60.66 126 PRO A CA 1
ATOM 1053 C C . PRO A 1 126 ? 48.861 6.055 -45.694 1.00 60.66 126 PRO A C 1
ATOM 1055 O O . PRO A 1 126 ? 48.996 5.562 -46.812 1.00 60.66 126 PRO A O 1
ATOM 1058 N N . ILE A 1 127 ? 49.347 7.256 -45.380 1.00 61.72 127 ILE A N 1
ATOM 1059 C CA . ILE A 1 127 ? 50.233 8.028 -46.253 1.00 61.72 127 ILE A CA 1
ATOM 1060 C C . ILE A 1 127 ? 51.547 7.251 -46.369 1.00 61.72 127 ILE A C 1
ATOM 1062 O O . ILE A 1 127 ? 52.450 7.402 -45.548 1.00 61.72 127 ILE A O 1
ATOM 1066 N N . THR A 1 128 ? 51.662 6.408 -47.390 1.00 56.50 128 THR A N 1
ATOM 1067 C CA . THR A 1 128 ? 52.948 5.852 -47.802 1.00 56.50 128 THR A CA 1
ATOM 1068 C C . THR A 1 128 ? 53.692 6.945 -48.565 1.00 56.50 128 THR A C 1
ATOM 1070 O O . THR A 1 128 ? 53.416 7.197 -49.736 1.00 56.50 128 THR A O 1
ATOM 1073 N N . ARG A 1 129 ? 54.619 7.632 -47.892 1.00 57.47 129 ARG A N 1
ATOM 1074 C CA . ARG A 1 129 ? 55.662 8.429 -48.550 1.00 57.47 129 ARG A CA 1
ATOM 1075 C C . ARG A 1 129 ? 56.964 7.634 -48.502 1.00 57.47 129 ARG A C 1
ATOM 1077 O O . ARG A 1 129 ? 57.528 7.436 -47.433 1.00 57.47 129 ARG A O 1
ATOM 1084 N N . THR A 1 130 ? 57.413 7.197 -49.669 1.00 56.00 130 THR A N 1
ATOM 1085 C CA . THR A 1 130 ? 58.760 6.687 -49.959 1.00 56.00 130 THR A CA 1
ATOM 1086 C C . THR A 1 130 ? 59.169 7.206 -51.336 1.00 56.00 130 THR A C 1
ATOM 1088 O O . THR A 1 130 ? 58.273 7.336 -52.178 1.00 56.00 130 THR A O 1
ATOM 1091 N N . PRO A 1 131 ? 60.467 7.281 -51.661 1.00 58.72 131 PRO A N 1
ATOM 1092 C CA . PRO A 1 131 ? 61.631 7.632 -50.840 1.00 58.72 131 PRO A CA 1
ATOM 1093 C C . PRO A 1 131 ? 61.985 9.130 -50.919 1.00 58.72 131 PRO A C 1
ATOM 1095 O O . PRO A 1 131 ? 61.598 9.793 -51.907 1.00 58.72 131 PRO A O 1
#